Protein AF-A0A535FTC2-F1 (afdb_monomer_lite)

pLDDT: mean 94.22, std 9.17, range [47.81, 98.31]

Foldseek 3Di:
DDPDPPVLVVQLVVQCPDVPQHSVNSNVVSVVLVPDPPVVVVVVVVD

Sequence (47 aa):
MSDIAPPVAALIEEFSKLPGVGVKTAQRLTFFILRSPADQARRLAEA

Structure (mmCIF, N/CA/C/O backbone):
data_AF-A0A535FTC2-F1
#
_entry.id   AF-A0A535FTC2-F1
#
loop_
_atom_site.group_PDB
_atom_site.id
_atom_site.type_symbol
_atom_site.label_atom_id
_atom_site.label_alt_id
_atom_site.label_comp_id
_atom_site.label_asym_id
_atom_site.label_entity_id
_atom_site.label_seq_id
_atom_site.pdbx_PDB_ins_code
_atom_site.Cartn_x
_atom_site.Cartn_y
_atom_site.Cartn_z
_atom_site.occupancy
_atom_site.B_iso_or_equiv
_atom_site.auth_seq_id
_atom_site.auth_comp_id
_atom_site.auth_asym_id
_atom_site.auth_atom_id
_atom_site.pdbx_PDB_model_num
ATOM 1 N N . MET A 1 1 ? 20.566 5.085 7.583 1.00 47.81 1 MET A N 1
ATOM 2 C CA . MET A 1 1 ? 19.174 4.818 7.168 1.00 47.81 1 MET A CA 1
ATOM 3 C C . MET A 1 1 ? 19.260 4.316 5.750 1.00 47.81 1 MET A C 1
ATOM 5 O O . MET A 1 1 ? 19.872 4.991 4.943 1.00 47.81 1 MET A O 1
ATOM 9 N N . SER A 1 2 ? 18.822 3.084 5.525 1.00 59.53 2 SER A N 1
ATOM 10 C CA . SER A 1 2 ? 19.031 2.318 4.298 1.00 59.53 2 SER A CA 1
ATOM 11 C C . SER A 1 2 ? 18.639 3.115 3.050 1.00 59.53 2 SER A C 1
ATOM 13 O O . SER A 1 2 ? 17.564 3.710 3.047 1.00 59.53 2 SER A O 1
ATOM 15 N N . ASP A 1 3 ? 19.481 3.100 2.013 1.00 80.00 3 ASP A N 1
ATOM 16 C CA . ASP A 1 3 ? 19.203 3.699 0.702 1.00 80.00 3 ASP A CA 1
ATOM 17 C C . ASP A 1 3 ? 18.047 2.957 0.016 1.00 80.00 3 ASP A C 1
ATOM 19 O O . ASP A 1 3 ? 18.228 2.025 -0.768 1.00 80.00 3 ASP A O 1
ATOM 23 N N . ILE A 1 4 ? 16.820 3.318 0.379 1.00 85.38 4 ILE A N 1
ATOM 24 C CA . ILE A 1 4 ? 15.608 2.831 -0.270 1.00 85.38 4 ILE A CA 1
ATOM 25 C C . ILE A 1 4 ? 15.416 3.674 -1.531 1.00 85.38 4 ILE A C 1
ATOM 27 O O . ILE A 1 4 ? 15.408 4.902 -1.462 1.00 85.38 4 ILE A O 1
ATOM 31 N N . ALA A 1 5 ? 15.248 3.021 -2.684 1.00 93.75 5 ALA A N 1
ATOM 32 C CA . ALA A 1 5 ? 14.989 3.730 -3.932 1.00 93.75 5 ALA A CA 1
ATOM 33 C C . ALA A 1 5 ? 13.759 4.654 -3.774 1.00 93.75 5 ALA A C 1
ATOM 35 O O . ALA A 1 5 ? 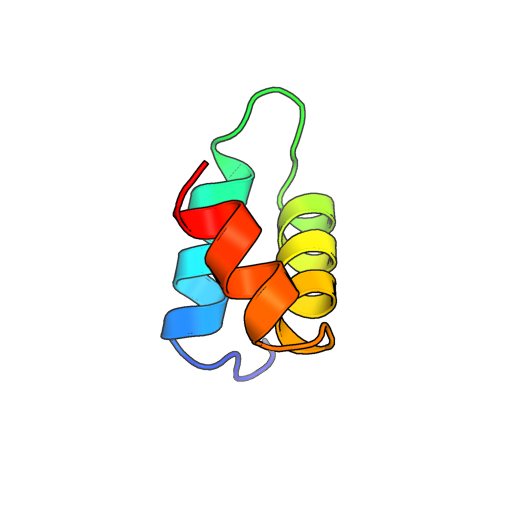12.745 4.202 -3.230 1.00 93.75 5 ALA A O 1
ATOM 36 N N . PRO A 1 6 ? 13.794 5.903 -4.278 1.00 94.25 6 PRO A N 1
ATOM 37 C CA . PRO A 1 6 ? 12.694 6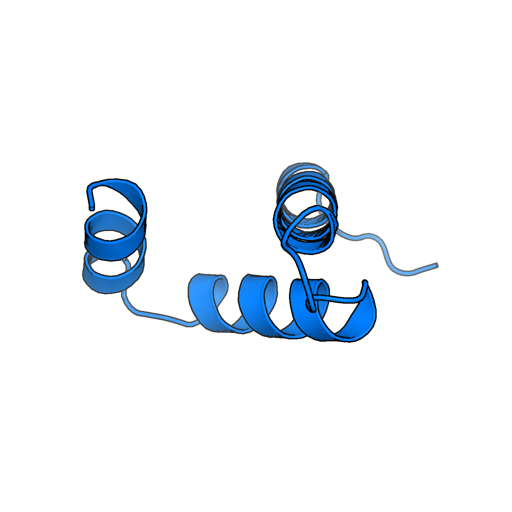.860 -4.134 1.00 94.25 6 PRO A CA 1
ATOM 38 C C . PRO A 1 6 ? 11.280 6.309 -4.421 1.00 94.25 6 PRO A C 1
ATOM 40 O O . PRO A 1 6 ? 10.392 6.548 -3.602 1.00 94.25 6 PRO A O 1
ATOM 43 N N . PRO A 1 7 ? 11.031 5.514 -5.487 1.00 95.19 7 PRO A N 1
ATOM 44 C CA . PRO A 1 7 ? 9.693 4.9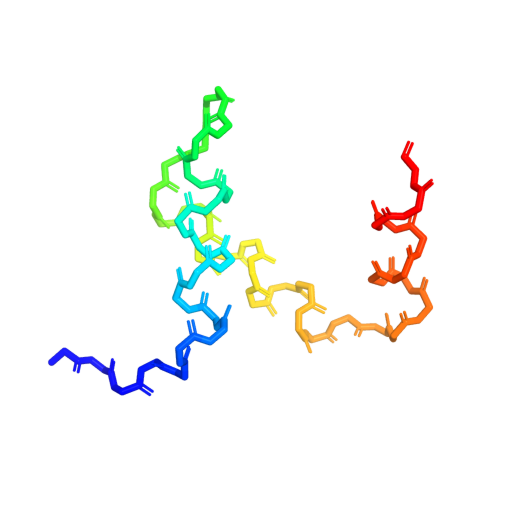61 -5.734 1.00 95.19 7 PRO A CA 1
ATOM 45 C C . PRO A 1 7 ? 9.237 3.952 -4.670 1.00 95.19 7 PRO A C 1
ATOM 47 O O . PRO A 1 7 ? 8.046 3.830 -4.401 1.00 95.19 7 PRO A O 1
ATOM 50 N N . VAL A 1 8 ? 10.172 3.241 -4.037 1.00 96.06 8 VAL A N 1
ATOM 51 C CA . VAL A 1 8 ? 9.863 2.297 -2.956 1.00 96.06 8 VAL A CA 1
ATOM 52 C C . VAL A 1 8 ? 9.477 3.065 -1.694 1.00 96.06 8 VAL A C 1
ATOM 54 O O . VAL A 1 8 ? 8.519 2.688 -1.029 1.00 96.06 8 VAL A O 1
ATOM 57 N N . ALA A 1 9 ? 10.171 4.164 -1.386 1.00 96.25 9 ALA A N 1
ATOM 58 C CA . ALA A 1 9 ? 9.823 5.022 -0.255 1.00 96.25 9 ALA A CA 1
ATOM 59 C C . ALA A 1 9 ? 8.432 5.658 -0.428 1.00 96.25 9 ALA A C 1
ATOM 61 O O . ALA A 1 9 ? 7.627 5.607 0.499 1.00 96.25 9 ALA A O 1
ATOM 62 N N . ALA A 1 10 ? 8.126 6.158 -1.630 1.00 96.56 10 ALA A N 1
ATOM 63 C CA . ALA A 1 10 ? 6.811 6.706 -1.956 1.00 96.56 10 ALA A CA 1
ATOM 64 C C . ALA A 1 10 ? 5.690 5.668 -1.773 1.00 96.56 10 ALA A C 1
ATOM 66 O O . ALA A 1 10 ? 4.674 5.955 -1.149 1.00 96.56 10 ALA A O 1
ATOM 67 N N . LEU A 1 11 ? 5.887 4.428 -2.237 1.00 96.50 11 LEU A N 1
ATOM 68 C CA . LEU A 1 11 ? 4.876 3.377 -2.079 1.00 96.50 11 LEU A CA 1
ATOM 69 C C . LEU A 1 11 ? 4.640 2.999 -0.604 1.00 96.50 11 LEU A C 1
ATOM 71 O O . LEU A 1 11 ? 3.505 2.752 -0.198 1.00 96.50 11 LEU A O 1
ATOM 75 N N . ILE A 1 12 ? 5.697 2.996 0.217 1.00 97.56 12 ILE A N 1
ATOM 76 C CA . ILE A 1 12 ? 5.582 2.788 1.670 1.00 97.56 12 ILE A CA 1
ATOM 77 C C . ILE A 1 12 ? 4.768 3.914 2.310 1.00 97.56 12 ILE A C 1
ATOM 79 O O . ILE A 1 12 ? 3.921 3.645 3.162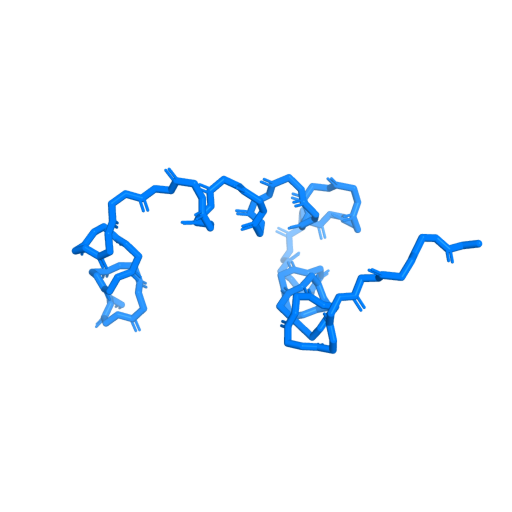 1.00 97.56 12 ILE A O 1
ATOM 83 N N . GLU A 1 13 ? 5.017 5.160 1.910 1.00 97.75 13 GLU A N 1
ATOM 84 C CA . GLU A 1 13 ? 4.267 6.312 2.398 1.00 97.75 13 GLU A CA 1
ATOM 85 C C . GLU A 1 13 ? 2.781 6.192 2.041 1.00 97.75 13 GLU A C 1
ATOM 87 O O . GLU A 1 13 ? 1.941 6.274 2.937 1.00 97.75 13 GLU A O 1
ATOM 92 N N . GLU A 1 14 ? 2.445 5.898 0.782 1.00 97.62 14 GLU A N 1
ATOM 93 C CA . GLU A 1 14 ? 1.051 5.741 0.349 1.00 97.62 14 GLU A CA 1
ATOM 94 C C . GLU A 1 14 ? 0.334 4.614 1.098 1.00 97.62 14 GLU A C 1
ATOM 96 O O . GLU A 1 14 ? -0.762 4.814 1.621 1.00 97.62 14 GLU A O 1
ATOM 101 N N . PHE A 1 15 ? 0.965 3.445 1.253 1.00 97.94 15 PHE A N 1
ATOM 102 C CA . PHE A 1 15 ? 0.351 2.362 2.022 1.00 97.94 15 PHE A CA 1
ATOM 103 C C . PHE A 1 15 ? 0.177 2.696 3.502 1.00 97.94 15 PHE A C 1
ATOM 105 O O . PHE A 1 15 ? -0.766 2.205 4.120 1.00 97.94 15 PHE A O 1
ATOM 112 N N . SER A 1 16 ? 1.045 3.527 4.082 1.00 97.88 16 SER A N 1
ATOM 113 C CA . SER A 1 16 ? 0.927 3.935 5.487 1.00 97.88 16 SER A CA 1
ATOM 114 C C . SER A 1 16 ? -0.264 4.860 5.766 1.00 97.88 16 SER A C 1
ATOM 116 O O . SER A 1 16 ? -0.656 5.021 6.919 1.00 97.88 16 SER A O 1
ATOM 118 N N . LYS A 1 17 ? -0.869 5.440 4.719 1.00 97.69 17 LYS A N 1
ATOM 119 C CA . LYS A 1 17 ? -2.088 6.257 4.824 1.00 97.69 17 LYS A CA 1
ATOM 120 C C . LYS A 1 17 ? -3.356 5.408 4.972 1.00 97.69 17 LYS A C 1
ATOM 122 O O . LYS A 1 17 ? -4.407 5.944 5.317 1.00 97.69 17 LYS A O 1
ATOM 127 N N . LEU A 1 18 ? -3.285 4.097 4.719 1.00 97.75 18 LEU A N 1
ATOM 128 C CA . LEU A 1 18 ? -4.439 3.206 4.834 1.00 97.75 18 LEU A CA 1
ATOM 129 C C . LEU A 1 18 ? -4.822 2.966 6.307 1.00 97.75 18 LEU A C 1
ATOM 131 O O . LEU A 1 18 ? -3.943 2.770 7.157 1.00 97.75 18 LEU A O 1
ATOM 135 N N . PRO A 1 19 ? -6.127 2.912 6.638 1.00 98.31 19 PRO A N 1
ATOM 136 C CA . PRO A 1 19 ? -6.570 2.663 8.004 1.00 98.31 19 PRO A CA 1
ATOM 137 C C . PRO A 1 19 ? -6.077 1.292 8.491 1.00 98.31 19 PRO A C 1
ATOM 139 O O . PRO A 1 19 ? -6.310 0.267 7.856 1.00 98.31 19 PRO A O 1
ATOM 142 N N . GLY A 1 20 ? -5.375 1.273 9.628 1.00 97.56 20 GLY A N 1
ATOM 143 C CA . GLY A 1 20 ? -4.809 0.049 10.210 1.00 97.56 20 GLY A CA 1
ATOM 144 C C . GLY A 1 20 ? -3.456 -0.392 9.630 1.00 97.56 20 GLY A C 1
ATOM 145 O O . GLY A 1 20 ? -2.912 -1.409 10.067 1.00 97.56 20 GLY A O 1
ATOM 146 N N . VAL A 1 21 ? -2.864 0.365 8.699 1.00 98.06 21 VAL A N 1
ATOM 147 C CA . VAL A 1 21 ? -1.556 0.050 8.105 1.00 98.06 21 VAL A CA 1
ATOM 148 C C . VAL A 1 21 ? -0.488 1.017 8.615 1.00 98.06 21 VAL A C 1
ATOM 150 O O . VAL A 1 21 ? -0.318 2.117 8.115 1.00 98.06 21 VAL A O 1
ATOM 153 N N . GLY A 1 22 ? 0.294 0.593 9.611 1.00 97.12 22 GLY A N 1
ATOM 154 C CA . GLY A 1 22 ? 1.465 1.359 10.062 1.00 9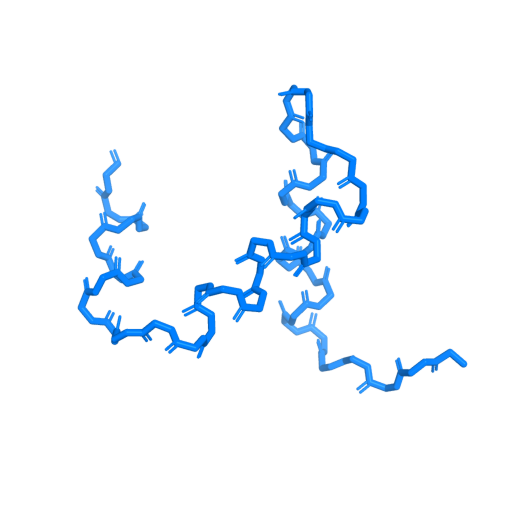7.12 22 GLY A CA 1
ATOM 155 C C . GLY A 1 22 ? 2.678 1.221 9.129 1.00 97.12 22 GLY A C 1
ATOM 156 O O . GLY A 1 22 ? 2.763 0.269 8.352 1.00 97.12 22 GLY A O 1
ATOM 157 N N . VAL A 1 23 ? 3.681 2.097 9.283 1.00 97.00 23 VAL A N 1
ATOM 158 C CA . VAL A 1 23 ? 4.912 2.154 8.452 1.00 97.00 23 VAL A CA 1
ATOM 159 C C . VAL A 1 23 ? 5.588 0.786 8.276 1.00 97.00 23 VAL A C 1
ATOM 161 O O . VAL A 1 23 ? 5.929 0.386 7.165 1.00 97.00 23 VAL A O 1
ATOM 164 N N . LYS A 1 24 ? 5.728 0.003 9.355 1.00 97.12 24 LYS A N 1
ATOM 165 C CA . LYS A 1 24 ? 6.341 -1.338 9.290 1.00 97.12 24 LYS A CA 1
ATOM 166 C C . LYS A 1 24 ? 5.510 -2.319 8.458 1.00 97.12 24 LYS A C 1
ATOM 168 O O . LYS A 1 24 ? 6.064 -3.228 7.847 1.00 97.12 24 LYS A O 1
ATOM 173 N N . THR A 1 25 ? 4.184 -2.192 8.476 1.00 98.19 25 THR A N 1
ATOM 174 C CA . THR A 1 25 ? 3.278 -3.019 7.666 1.00 98.19 25 THR A CA 1
ATOM 175 C C . THR A 1 25 ? 3.285 -2.559 6.213 1.00 98.19 25 THR A C 1
ATOM 177 O O . THR A 1 25 ? 3.439 -3.403 5.336 1.00 98.19 25 THR A O 1
ATOM 180 N N . ALA A 1 26 ? 3.248 -1.250 5.961 1.00 98.19 26 ALA A N 1
ATOM 181 C CA . ALA A 1 26 ? 3.390 -0.664 4.629 1.00 98.19 26 ALA A CA 1
ATOM 182 C C . ALA A 1 26 ? 4.694 -1.097 3.935 1.00 98.19 26 ALA A C 1
ATOM 184 O O . ALA A 1 26 ? 4.685 -1.518 2.778 1.00 98.19 26 ALA A O 1
ATOM 185 N N . GLN A 1 27 ? 5.809 -1.109 4.673 1.00 97.56 27 GLN A N 1
ATOM 186 C CA . GLN A 1 27 ? 7.083 -1.636 4.189 1.00 97.56 27 GLN A CA 1
ATOM 187 C C . GLN A 1 27 ? 6.991 -3.117 3.803 1.00 97.56 27 GLN A C 1
ATOM 189 O O . GLN A 1 27 ? 7.444 -3.495 2.723 1.00 97.56 27 GLN A O 1
ATOM 194 N N . ARG A 1 28 ? 6.368 -3.964 4.637 1.00 97.81 28 ARG A N 1
ATOM 195 C CA . ARG A 1 28 ? 6.174 -5.389 4.307 1.00 97.81 28 ARG A CA 1
ATOM 196 C C . ARG A 1 28 ? 5.325 -5.577 3.049 1.00 97.81 28 ARG A C 1
ATOM 198 O O . ARG A 1 28 ? 5.692 -6.399 2.217 1.00 97.81 28 ARG A O 1
ATOM 205 N N . LEU A 1 29 ? 4.240 -4.816 2.900 1.00 97.56 29 LEU A N 1
ATOM 206 C CA . LEU A 1 29 ? 3.361 -4.875 1.725 1.00 97.56 29 LEU A CA 1
ATOM 207 C C . LEU A 1 29 ? 4.095 -4.459 0.448 1.00 97.56 29 LEU A C 1
ATOM 209 O O . LEU A 1 29 ? 4.053 -5.174 -0.547 1.00 97.56 29 LEU A O 1
ATOM 213 N N . THR A 1 30 ? 4.846 -3.360 0.511 1.00 97.19 30 THR A N 1
ATOM 214 C CA . THR A 1 30 ? 5.678 -2.873 -0.597 1.00 97.19 30 THR A CA 1
ATOM 215 C C . THR A 1 30 ? 6.632 -3.963 -1.086 1.00 97.19 30 THR A C 1
ATOM 217 O O . THR A 1 30 ? 6.639 -4.310 -2.265 1.00 97.19 30 THR A O 1
ATOM 220 N N . PHE A 1 31 ? 7.408 -4.569 -0.181 1.00 96.81 31 PHE A N 1
ATOM 221 C CA . PHE A 1 31 ? 8.355 -5.621 -0.562 1.00 96.81 31 PHE A CA 1
ATOM 222 C C . PHE A 1 31 ? 7.685 -6.934 -0.972 1.00 96.81 31 PHE A C 1
ATOM 224 O O . PHE A 1 31 ? 8.262 -7.674 -1.766 1.00 96.81 31 PHE A O 1
ATOM 231 N N . PHE A 1 32 ? 6.490 -7.232 -0.461 1.00 96.88 32 PHE A N 1
ATOM 232 C CA . PHE A 1 32 ? 5.692 -8.358 -0.937 1.00 96.88 32 PHE A CA 1
ATOM 233 C C . PHE A 1 32 ? 5.300 -8.164 -2.409 1.00 96.88 32 PHE A C 1
ATOM 235 O O . PHE A 1 32 ? 5.571 -9.042 -3.226 1.00 96.88 32 PHE A O 1
ATOM 242 N N . ILE A 1 33 ? 4.767 -6.993 -2.772 1.00 95.94 33 ILE A N 1
ATOM 243 C CA . ILE A 1 33 ? 4.368 -6.678 -4.154 1.00 95.94 33 ILE A CA 1
ATOM 244 C C . ILE A 1 33 ? 5.580 -6.695 -5.092 1.00 95.94 33 ILE A C 1
ATOM 246 O O . ILE A 1 33 ? 5.517 -7.307 -6.153 1.00 95.94 33 ILE A O 1
ATOM 250 N N . LEU A 1 34 ? 6.712 -6.110 -4.686 1.00 95.19 34 LEU A N 1
ATOM 251 C CA . LEU A 1 34 ? 7.940 -6.098 -5.498 1.00 95.19 34 LEU A CA 1
ATOM 252 C C . LEU A 1 34 ? 8.520 -7.495 -5.771 1.00 95.19 34 LEU A C 1
ATOM 254 O O . LEU A 1 34 ? 9.246 -7.676 -6.743 1.00 95.19 34 LEU A O 1
ATOM 258 N N . ARG A 1 35 ? 8.236 -8.475 -4.906 1.00 95.88 35 ARG A N 1
ATOM 259 C CA . ARG A 1 35 ? 8.650 -9.880 -5.079 1.00 95.88 35 ARG A CA 1
ATOM 260 C C . ARG A 1 35 ? 7.597 -10.729 -5.786 1.00 95.88 35 ARG A C 1
ATOM 262 O O . ARG A 1 35 ? 7.857 -11.896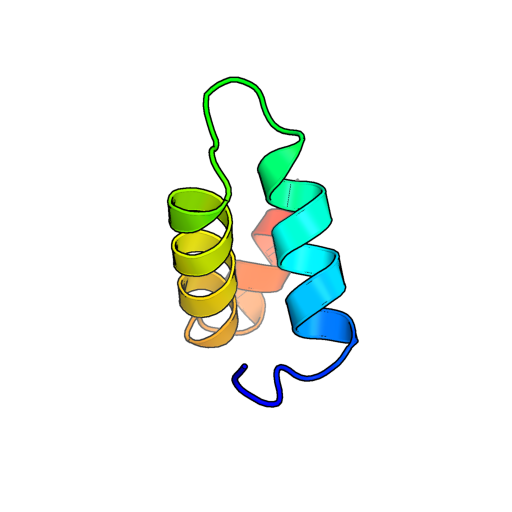 -6.073 1.00 95.88 35 ARG A O 1
ATOM 269 N N . SER A 1 36 ? 6.415 -10.174 -6.020 1.00 95.06 36 SER A N 1
ATOM 270 C CA . SER A 1 36 ? 5.306 -10.880 -6.643 1.00 95.06 36 SER A CA 1
ATOM 271 C C . SER A 1 36 ? 5.422 -10.846 -8.170 1.00 95.06 36 SER A C 1
ATOM 273 O O . SER A 1 36 ? 6.063 -9.949 -8.724 1.00 95.06 36 SER A O 1
ATOM 275 N N . PRO A 1 37 ? 4.798 -11.799 -8.881 1.00 97.44 37 PRO A N 1
ATOM 276 C CA . PRO A 1 37 ? 4.687 -11.745 -10.333 1.00 97.44 37 PRO A CA 1
ATOM 277 C C . PRO A 1 37 ? 4.081 -10.420 -10.814 1.00 97.44 37 PRO A C 1
ATOM 279 O O . PRO A 1 37 ? 3.143 -9.890 -10.211 1.00 97.44 37 PRO A O 1
ATOM 282 N N . ALA A 1 38 ? 4.599 -9.888 -11.923 1.00 96.06 38 ALA A N 1
ATOM 283 C CA . ALA A 1 38 ? 4.185 -8.583 -12.436 1.00 96.06 38 ALA A CA 1
ATOM 284 C C . ALA A 1 38 ? 2.682 -8.516 -12.778 1.00 96.06 38 ALA A C 1
ATOM 286 O O . ALA A 1 38 ? 2.070 -7.459 -12.643 1.00 96.06 38 ALA A O 1
ATOM 287 N N . ASP A 1 39 ? 2.068 -9.631 -13.188 1.00 97.25 39 ASP A N 1
ATOM 288 C CA . ASP A 1 39 ? 0.626 -9.723 -13.446 1.00 97.25 39 ASP A CA 1
ATOM 289 C C . ASP A 1 39 ? -0.203 -9.582 -12.162 1.00 97.25 39 ASP A C 1
ATOM 291 O O . ASP A 1 39 ? -1.273 -8.978 -12.175 1.00 97.25 39 ASP A O 1
ATOM 295 N N . GLN A 1 40 ? 0.288 -10.099 -11.032 1.00 96.25 40 GLN A N 1
ATOM 296 C CA . GLN A 1 40 ? -0.377 -9.934 -9.743 1.00 96.25 40 GLN A CA 1
ATOM 297 C C . GLN A 1 40 ? -0.333 -8.474 -9.289 1.00 96.25 40 GLN A C 1
ATOM 299 O O . GLN A 1 40 ? -1.367 -7.933 -8.905 1.00 96.25 40 GLN A O 1
ATOM 304 N N . ALA A 1 41 ? 0.833 -7.830 -9.383 1.00 95.31 41 ALA A N 1
ATOM 305 C CA . ALA A 1 41 ? 0.977 -6.417 -9.040 1.00 95.31 41 ALA A CA 1
ATOM 306 C C . ALA A 1 41 ? 0.081 -5.520 -9.915 1.00 95.31 41 ALA A C 1
ATOM 308 O O . ALA A 1 41 ? -0.551 -4.602 -9.402 1.00 95.31 41 ALA A O 1
ATOM 309 N N . ARG A 1 42 ? -0.026 -5.820 -11.218 1.00 96.25 42 ARG A N 1
ATOM 310 C CA . ARG A 1 42 ? -0.917 -5.095 -12.139 1.00 96.25 42 ARG A CA 1
ATOM 311 C C . ARG A 1 42 ? -2.390 -5.274 -11.798 1.00 96.25 42 ARG A C 1
ATOM 313 O O . ARG A 1 42 ? -3.082 -4.278 -11.658 1.00 96.25 42 ARG A O 1
ATOM 320 N N . ARG A 1 43 ? -2.852 -6.510 -11.576 1.00 97.00 43 ARG A N 1
ATOM 321 C CA . ARG A 1 43 ? -4.248 -6.762 -11.174 1.00 97.00 43 ARG A CA 1
ATOM 322 C C . ARG A 1 43 ? -4.627 -6.037 -9.886 1.00 97.00 43 ARG A C 1
ATOM 324 O O . ARG A 1 43 ? -5.747 -5.564 -9.782 1.00 97.00 43 ARG A O 1
ATOM 331 N N . LEU A 1 44 ? -3.709 -5.951 -8.920 1.00 95.06 44 LEU A N 1
ATOM 332 C CA . LEU A 1 44 ? -3.933 -5.184 -7.693 1.00 95.06 44 LEU A CA 1
ATOM 333 C C . LEU A 1 44 ? -4.065 -3.679 -7.966 1.00 95.06 44 LEU A C 1
ATOM 335 O O . LEU A 1 44 ? -4.834 -3.019 -7.284 1.00 95.06 44 LEU A O 1
ATOM 339 N N . ALA A 1 45 ? -3.307 -3.140 -8.923 1.00 94.56 45 ALA A N 1
ATOM 340 C CA . ALA A 1 45 ? -3.345 -1.721 -9.271 1.00 94.56 45 ALA A CA 1
ATOM 341 C C . ALA A 1 45 ? -4.562 -1.327 -10.131 1.00 94.56 45 ALA A C 1
ATOM 343 O O . ALA A 1 45 ? -4.937 -0.160 -10.144 1.00 94.56 45 ALA A O 1
ATOM 344 N N . GLU A 1 46 ? -5.136 -2.277 -10.871 1.00 96.31 46 GLU A N 1
ATOM 345 C CA . GLU A 1 46 ? -6.289 -2.064 -11.761 1.00 96.31 46 GLU A CA 1
ATOM 346 C C . GLU A 1 46 ? -7.652 -2.310 -11.089 1.00 96.31 46 GLU A C 1
ATOM 348 O O . GLU A 1 46 ? -8.676 -1.953 -11.670 1.00 96.31 46 GLU A O 1
ATOM 353 N N . ALA A 1 47 ? -7.669 -2.944 -9.912 1.00 94.12 47 ALA A N 1
ATOM 354 C CA . ALA A 1 47 ? -8.880 -3.237 -9.140 1.00 94.12 47 ALA A CA 1
ATOM 355 C C . ALA A 1 47 ? -9.348 -2.027 -8.319 1.00 94.12 47 ALA A C 1
ATOM 357 O O . ALA A 1 47 ? -10.581 -1.817 -8.264 1.00 94.12 47 ALA A O 1
#

Secondary structure (DSSP, 8-state):
-----HHHHHHHHHHHTSTT--HHHHHHHHHHHHHS-HHHHHHHHH-

Radius of gyration: 10.95 Å; chains: 1; bounding box: 28×19×24 Å